Protein AF-A0A5J4VJY3-F1 (afdb_monomer_lite)

InterPro domains:
  IPR011989 Armadillo-like helical [G3DSA:1.25.10.10] (10-147)
  IPR016024 Armadillo-type fold [SSF48371] (30-117)

pLDDT: mean 77.51, std 16.69, range [40.78, 95.44]

Organism: NCBI:txid222440

Radius of gyration: 22.02 Å; chains: 1; bounding box: 63×46×49 Å

Structure (mmCIF, N/CA/C/O backbone):
data_AF-A0A5J4VJY3-F1
#
_entry.id   AF-A0A5J4VJY3-F1
#
loop_
_atom_site.group_PDB
_atom_site.id
_atom_site.type_symbol
_atom_site.label_atom_id
_atom_site.label_alt_id
_atom_site.label_comp_id
_atom_site.label_asym_id
_atom_site.label_entity_id
_atom_site.label_seq_id
_atom_site.pdbx_PDB_ins_code
_atom_site.Cartn_x
_atom_site.Cartn_y
_atom_site.Cartn_z
_atom_site.occupancy
_atom_site.B_iso_or_equiv
_atom_site.auth_seq_id
_atom_site.auth_comp_id
_atom_site.auth_asym_id
_atom_site.auth_atom_id
_atom_site.pdbx_PDB_model_num
ATOM 1 N N . MET A 1 1 ? 36.776 -30.865 -21.414 1.00 46.19 1 MET A N 1
ATOM 2 C CA . MET A 1 1 ? 35.855 -30.460 -20.332 1.00 46.19 1 MET A CA 1
ATOM 3 C C . MET A 1 1 ? 36.343 -29.107 -19.829 1.00 46.19 1 MET A C 1
ATOM 5 O O . MET A 1 1 ? 37.447 -29.051 -19.308 1.00 46.19 1 MET A O 1
ATOM 9 N N . LYS A 1 2 ? 35.650 -27.999 -20.138 1.00 55.03 2 LYS A N 1
ATOM 10 C CA . LYS A 1 2 ? 36.071 -26.667 -19.668 1.00 55.03 2 LYS A CA 1
ATOM 11 C C . LYS A 1 2 ? 35.777 -26.606 -18.170 1.00 55.03 2 LYS A C 1
ATOM 13 O O . LYS A 1 2 ? 34.610 -26.623 -17.794 1.00 55.03 2 LYS A O 1
ATOM 18 N N . PHE A 1 3 ? 36.819 -26.610 -17.342 1.00 57.22 3 PHE A N 1
ATOM 19 C CA . PHE A 1 3 ? 36.678 -26.317 -15.920 1.00 57.22 3 PHE A CA 1
ATOM 20 C C . PHE A 1 3 ? 36.104 -24.907 -15.799 1.00 57.22 3 PHE A C 1
ATOM 22 O O . PHE A 1 3 ? 36.649 -23.966 -16.376 1.00 57.22 3 PHE A O 1
ATOM 29 N N . ILE A 1 4 ? 34.961 -24.781 -15.135 1.00 69.19 4 ILE A N 1
ATOM 30 C CA . ILE A 1 4 ? 34.363 -23.477 -14.882 1.00 69.19 4 ILE A CA 1
ATOM 31 C C . ILE A 1 4 ? 35.214 -22.812 -13.796 1.00 69.19 4 ILE A C 1
ATOM 33 O O . ILE A 1 4 ? 35.414 -23.395 -12.732 1.00 69.19 4 ILE A O 1
ATOM 37 N N . ASP A 1 5 ? 35.761 -21.629 -14.083 1.00 86.12 5 ASP A N 1
ATOM 38 C CA . ASP A 1 5 ? 36.527 -20.851 -13.108 1.00 86.12 5 ASP A CA 1
ATOM 39 C C . ASP A 1 5 ? 35.577 -20.328 -12.027 1.00 86.12 5 ASP A C 1
ATOM 41 O O . ASP A 1 5 ? 34.757 -19.439 -12.276 1.00 86.12 5 ASP A O 1
ATOM 45 N N . LEU A 1 6 ? 35.693 -20.891 -10.825 1.00 82.44 6 LEU A N 1
ATOM 46 C CA . LEU A 1 6 ? 34.876 -20.526 -9.671 1.00 82.44 6 LEU A CA 1
ATOM 47 C C . LEU A 1 6 ? 34.978 -19.025 -9.364 1.00 82.44 6 LEU A C 1
ATOM 49 O O . LEU A 1 6 ? 33.972 -18.405 -9.039 1.00 82.44 6 LEU A O 1
ATOM 53 N N . ASN A 1 7 ? 36.147 -18.406 -9.574 1.00 84.25 7 ASN A N 1
ATOM 54 C CA . ASN A 1 7 ? 36.317 -16.966 -9.373 1.00 84.25 7 ASN A CA 1
ATOM 55 C C . ASN A 1 7 ? 35.516 -16.138 -10.384 1.00 84.25 7 ASN A C 1
ATOM 57 O O . ASN A 1 7 ? 34.990 -15.079 -10.043 1.00 84.25 7 ASN A O 1
ATOM 61 N N . SER A 1 8 ? 35.414 -16.602 -11.631 1.00 82.62 8 SER A N 1
ATOM 62 C CA . SER A 1 8 ? 34.615 -15.944 -12.668 1.00 82.62 8 SER A CA 1
ATOM 63 C C . SER A 1 8 ? 33.119 -16.003 -12.353 1.00 82.62 8 SER A C 1
ATOM 65 O O . SER A 1 8 ? 32.429 -14.995 -12.527 1.00 82.62 8 SER A O 1
ATOM 67 N N . ILE A 1 9 ? 32.635 -17.136 -11.825 1.00 87.31 9 ILE A N 1
ATOM 68 C CA . ILE A 1 9 ? 31.249 -17.273 -11.352 1.00 87.31 9 ILE A CA 1
ATOM 69 C C . ILE A 1 9 ? 30.994 -16.323 -10.181 1.00 87.31 9 ILE A C 1
ATOM 71 O O . ILE A 1 9 ? 30.047 -15.542 -10.230 1.00 87.31 9 ILE A O 1
ATOM 75 N N . THR A 1 10 ? 31.851 -16.349 -9.156 1.00 88.06 10 THR A N 1
ATOM 76 C CA . THR A 1 10 ? 31.679 -15.518 -7.956 1.00 88.06 10 THR A CA 1
ATOM 77 C C . THR A 1 10 ? 31.622 -14.031 -8.302 1.00 88.06 10 THR A C 1
ATOM 79 O O . THR A 1 10 ? 30.758 -13.322 -7.796 1.00 88.06 10 THR A O 1
ATOM 82 N N . ARG A 1 11 ? 32.475 -13.553 -9.221 1.00 83.31 11 ARG A N 1
ATOM 83 C CA . ARG A 1 11 ? 32.439 -12.152 -9.675 1.00 83.31 11 ARG A CA 1
ATOM 84 C C . ARG A 1 11 ? 31.148 -11.797 -10.416 1.00 83.31 11 ARG A C 1
ATOM 86 O O . ARG A 1 11 ? 30.611 -10.722 -10.182 1.00 83.31 11 ARG A O 1
ATOM 93 N N . HIS A 1 12 ? 30.639 -12.681 -11.278 1.00 88.00 12 HIS A N 1
ATOM 94 C CA . HIS A 1 12 ? 29.364 -12.442 -11.966 1.00 88.00 12 HIS A CA 1
ATOM 95 C C . HIS A 1 12 ? 28.191 -12.388 -10.985 1.00 88.00 12 HIS A C 1
ATOM 97 O O . HIS A 1 12 ? 27.338 -11.514 -11.109 1.00 88.00 12 HIS A O 1
ATOM 103 N N . LEU A 1 13 ? 28.159 -13.289 -9.999 1.00 89.06 13 LEU A N 1
ATOM 104 C CA . LEU A 1 13 ? 27.128 -13.274 -8.962 1.00 89.06 13 LEU A CA 1
ATOM 105 C C . LEU A 1 13 ? 27.182 -11.984 -8.142 1.00 89.06 13 LEU A C 1
ATOM 107 O O . LEU A 1 13 ? 26.143 -11.366 -7.932 1.00 89.06 13 LEU A O 1
ATOM 111 N N . LEU A 1 14 ? 28.381 -11.541 -7.748 1.00 90.25 14 LEU A N 1
ATOM 112 C CA . LEU A 1 14 ? 28.549 -10.286 -7.017 1.00 90.25 14 LEU A CA 1
ATOM 113 C C . LEU A 1 14 ?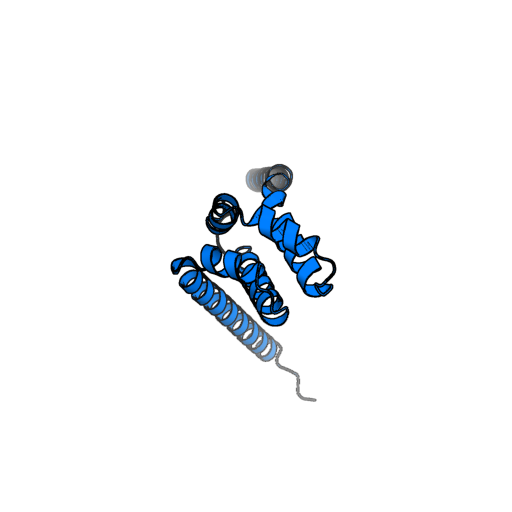 28.046 -9.089 -7.834 1.00 90.25 14 LEU A C 1
ATOM 115 O O . LEU A 1 14 ? 27.273 -8.290 -7.321 1.00 90.25 14 LEU A O 1
ATOM 119 N N . GLN A 1 15 ? 28.393 -9.016 -9.121 1.00 85.69 15 GLN A N 1
ATOM 120 C CA . GLN A 1 15 ? 27.940 -7.937 -10.000 1.00 85.69 15 GLN A CA 1
ATOM 121 C C . GLN A 1 15 ? 26.410 -7.902 -10.159 1.00 85.69 15 GLN A C 1
ATOM 123 O O . GLN A 1 15 ? 25.822 -6.822 -10.211 1.00 85.69 15 GLN A O 1
ATOM 128 N N . ILE A 1 16 ? 25.756 -9.067 -10.233 1.00 88.94 16 ILE A N 1
ATOM 129 C CA . ILE A 1 16 ? 24.288 -9.157 -10.272 1.00 88.94 16 ILE A CA 1
ATOM 130 C C . ILE A 1 16 ? 23.699 -8.624 -8.963 1.00 88.94 16 ILE A C 1
ATOM 132 O O . ILE A 1 16 ? 22.802 -7.786 -9.003 1.00 88.94 16 ILE A O 1
ATOM 136 N N . VAL A 1 17 ? 24.223 -9.066 -7.816 1.00 87.75 17 VAL A N 1
ATOM 137 C CA . VAL A 1 17 ? 23.750 -8.631 -6.492 1.00 87.75 17 VAL A CA 1
ATOM 138 C C . VAL A 1 17 ? 23.931 -7.122 -6.308 1.00 87.75 17 VAL A C 1
ATOM 140 O O . VAL A 1 17 ? 22.977 -6.431 -5.953 1.00 87.75 17 VAL A O 1
ATOM 143 N N . GLU A 1 18 ? 25.109 -6.582 -6.623 1.00 83.69 18 GLU A N 1
ATOM 144 C CA . GLU A 1 18 ? 25.383 -5.139 -6.572 1.00 83.69 18 GLU A CA 1
ATOM 145 C C . GLU A 1 18 ? 24.439 -4.343 -7.485 1.00 83.69 18 GLU A C 1
ATOM 147 O O . GLU A 1 18 ? 23.939 -3.285 -7.097 1.00 83.69 18 GLU A O 1
ATOM 152 N N . GLY A 1 19 ? 24.151 -4.864 -8.683 1.00 82.50 19 GLY A N 1
ATOM 153 C CA . GLY A 1 19 ? 23.171 -4.285 -9.600 1.00 82.50 19 GLY A CA 1
ATOM 154 C C . GLY A 1 19 ? 21.771 -4.220 -8.986 1.00 82.50 19 GLY A C 1
ATOM 155 O O . GLY A 1 19 ? 21.153 -3.156 -8.989 1.00 82.50 19 GLY A O 1
ATOM 156 N N . THR A 1 20 ? 21.308 -5.323 -8.390 1.00 80.44 20 THR A N 1
ATOM 157 C CA . THR A 1 20 ? 19.984 -5.383 -7.749 1.00 80.44 20 THR A CA 1
ATOM 158 C C . THR A 1 20 ? 19.870 -4.468 -6.530 1.00 80.44 20 THR A C 1
ATOM 160 O O . THR A 1 20 ? 18.835 -3.829 -6.337 1.00 80.44 20 THR A O 1
ATOM 163 N N . GLU A 1 21 ? 20.931 -4.340 -5.728 1.00 82.44 21 GLU A N 1
ATOM 164 C CA . GLU A 1 21 ? 20.923 -3.440 -4.573 1.00 82.44 21 GLU A CA 1
ATOM 165 C C . GLU A 1 21 ? 20.877 -1.980 -5.030 1.00 82.44 21 GLU A C 1
ATOM 167 O O . GLU A 1 21 ? 20.099 -1.185 -4.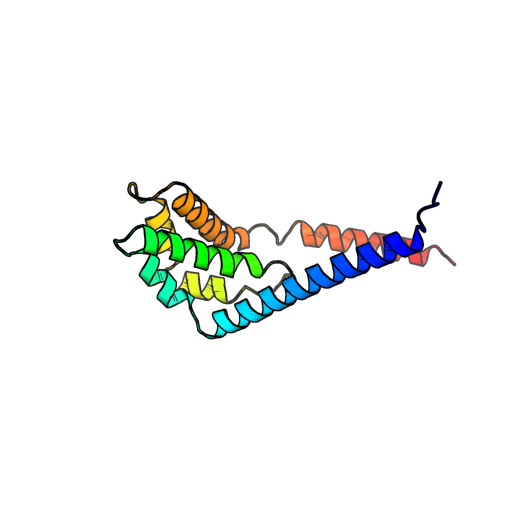507 1.00 82.44 21 GLU A O 1
ATOM 172 N N . LYS A 1 22 ? 21.624 -1.625 -6.080 1.00 81.25 22 LYS A N 1
ATOM 173 C CA . LYS A 1 22 ? 21.570 -0.279 -6.656 1.00 81.25 22 LYS A CA 1
ATOM 174 C C . LYS A 1 22 ? 20.171 0.082 -7.166 1.00 81.25 22 LYS A C 1
ATOM 176 O O . LYS A 1 22 ? 19.707 1.197 -6.931 1.00 81.25 22 LYS A O 1
ATOM 181 N N . GLU A 1 23 ? 19.494 -0.838 -7.849 1.00 84.38 23 GLU A N 1
ATOM 182 C CA . GLU A 1 23 ? 18.115 -0.635 -8.314 1.00 84.38 23 GLU A CA 1
ATOM 183 C C . GLU A 1 23 ? 17.145 -0.444 -7.142 1.00 84.38 23 GLU A C 1
ATOM 185 O O . GLU A 1 23 ? 16.306 0.458 -7.169 1.00 84.38 23 GLU A O 1
ATOM 190 N N . LYS A 1 24 ? 17.296 -1.241 -6.078 1.00 82.56 24 LYS A N 1
ATOM 191 C CA . LYS A 1 24 ? 16.510 -1.104 -4.847 1.00 82.56 24 LYS A CA 1
ATOM 192 C C . LYS A 1 24 ? 16.708 0.270 -4.200 1.00 82.56 24 LYS A C 1
ATOM 194 O O . LYS A 1 24 ? 15.717 0.903 -3.838 1.00 82.56 24 LYS A O 1
ATOM 199 N N . GLN A 1 25 ? 17.947 0.753 -4.101 1.00 80.25 25 GLN A N 1
ATOM 200 C CA . GLN A 1 25 ? 18.257 2.074 -3.542 1.00 80.25 25 GLN A CA 1
ATOM 201 C C . GLN A 1 25 ? 17.652 3.217 -4.373 1.00 80.25 25 GLN A C 1
ATOM 203 O O . GLN A 1 25 ? 17.092 4.159 -3.813 1.00 80.25 25 GLN A O 1
ATOM 208 N N . GLU A 1 26 ? 17.676 3.121 -5.705 1.00 85.38 26 GLU A N 1
ATOM 209 C CA . GLU A 1 26 ? 17.039 4.130 -6.563 1.00 85.38 26 GLU A CA 1
ATOM 210 C C . GLU A 1 26 ? 15.509 4.137 -6.400 1.00 85.38 26 GLU A C 1
ATOM 212 O O . GLU A 1 26 ? 14.893 5.201 -6.336 1.00 85.38 26 GLU A O 1
ATOM 217 N N . ILE A 1 27 ? 14.882 2.963 -6.251 1.00 83.38 27 ILE A N 1
ATOM 218 C CA . ILE A 1 27 ? 13.444 2.866 -5.954 1.00 83.38 27 ILE A CA 1
ATOM 219 C C . ILE A 1 27 ? 13.114 3.535 -4.613 1.00 83.38 27 ILE A C 1
ATOM 221 O O . ILE A 1 27 ? 12.099 4.226 -4.519 1.00 83.38 27 ILE A O 1
ATOM 225 N N . ILE A 1 28 ? 13.941 3.342 -3.582 1.00 81.06 28 ILE A N 1
ATOM 226 C CA . ILE A 1 28 ? 13.756 3.984 -2.270 1.00 81.06 28 ILE A CA 1
ATOM 227 C C . ILE A 1 28 ? 13.815 5.508 -2.423 1.00 81.06 28 ILE A C 1
ATOM 229 O O . ILE A 1 28 ? 12.861 6.194 -2.050 1.00 81.06 28 ILE A O 1
ATOM 233 N N . ARG A 1 29 ? 14.855 6.022 -3.085 1.00 83.75 29 ARG A N 1
ATOM 234 C CA . ARG A 1 29 ? 15.040 7.457 -3.338 1.00 83.75 29 ARG A CA 1
ATOM 235 C C . ARG A 1 29 ? 13.865 8.093 -4.084 1.00 83.75 29 ARG A C 1
ATOM 237 O O . ARG A 1 29 ? 13.399 9.170 -3.716 1.00 83.75 29 ARG A O 1
ATOM 244 N N . LEU A 1 30 ? 13.361 7.445 -5.137 1.00 86.12 30 LEU A N 1
ATOM 245 C CA . LEU A 1 30 ? 12.209 7.952 -5.891 1.00 86.12 30 LEU A CA 1
ATOM 246 C C . LEU A 1 30 ? 10.955 8.045 -5.017 1.00 86.12 30 LEU A C 1
ATOM 248 O O . LEU A 1 30 ? 10.168 8.983 -5.141 1.00 86.12 30 LEU A O 1
ATOM 252 N N . LYS A 1 31 ? 10.761 7.090 -4.108 1.00 81.69 31 LYS A N 1
ATOM 253 C CA . LYS A 1 31 ? 9.619 7.109 -3.194 1.00 81.69 31 LYS A CA 1
ATOM 254 C C . LYS A 1 31 ? 9.740 8.190 -2.130 1.00 81.69 31 LYS A C 1
ATOM 256 O O . LYS A 1 31 ? 8.729 8.821 -1.833 1.00 81.69 31 LYS A O 1
ATOM 261 N N . GLU A 1 32 ? 10.935 8.450 -1.606 1.00 82.00 32 GLU A N 1
ATOM 262 C CA . GLU A 1 32 ? 11.184 9.589 -0.711 1.00 82.00 32 GLU A CA 1
ATOM 263 C C . GLU A 1 32 ? 10.782 10.907 -1.386 1.00 82.00 32 GLU A C 1
ATOM 265 O O . GLU A 1 32 ? 9.972 11.653 -0.835 1.00 82.00 32 GLU A O 1
ATOM 270 N N . GLN A 1 33 ? 11.211 11.128 -2.635 1.00 85.38 33 GLN A N 1
ATOM 271 C CA . GLN A 1 33 ? 10.830 12.308 -3.426 1.00 85.38 33 GLN A CA 1
ATOM 272 C C . GLN A 1 33 ? 9.317 12.425 -3.651 1.00 85.38 33 GLN A C 1
ATOM 274 O O . GLN A 1 33 ? 8.765 13.527 -3.659 1.00 85.38 33 GLN A O 1
ATOM 279 N N . ILE A 1 34 ? 8.622 11.299 -3.844 1.00 86.19 34 ILE A N 1
ATOM 280 C CA . ILE A 1 34 ? 7.157 11.284 -3.940 1.00 86.19 34 ILE A CA 1
ATOM 281 C C . ILE A 1 34 ? 6.534 11.690 -2.601 1.00 86.19 34 ILE A C 1
ATOM 283 O O . ILE A 1 34 ? 5.586 12.472 -2.578 1.00 86.19 34 ILE A O 1
ATOM 287 N N . CYS A 1 35 ? 7.068 11.200 -1.483 1.00 83.12 35 CYS A N 1
ATOM 288 C CA . CYS A 1 35 ? 6.529 11.473 -0.153 1.00 83.12 35 CYS A CA 1
ATOM 289 C C . CYS A 1 35 ? 6.755 12.923 0.296 1.00 83.12 35 CYS A C 1
ATOM 291 O O . CYS A 1 35 ? 5.886 13.486 0.963 1.00 83.12 35 CYS A O 1
ATOM 293 N N . GLU A 1 36 ? 7.834 13.574 -0.148 1.00 83.81 36 GLU A N 1
ATOM 294 C CA . GLU A 1 36 ? 8.037 15.022 0.017 1.00 83.81 36 GLU A CA 1
ATOM 295 C C . GLU A 1 36 ? 6.880 15.850 -0.565 1.00 83.81 36 GLU A C 1
ATOM 297 O O . GLU A 1 36 ? 6.583 16.939 -0.074 1.00 83.81 36 GLU A O 1
ATOM 302 N N . LYS A 1 37 ? 6.182 15.337 -1.589 1.00 87.62 37 LYS A N 1
ATOM 303 C CA . LYS A 1 37 ? 5.008 15.997 -2.185 1.00 87.62 37 LYS A CA 1
ATOM 304 C C . LYS A 1 37 ? 3.725 15.825 -1.377 1.00 87.62 37 LYS A C 1
ATOM 306 O O . LYS A 1 37 ? 2.692 16.323 -1.812 1.00 87.62 37 LYS A O 1
ATOM 311 N N . GLN A 1 38 ? 3.777 15.147 -0.228 1.00 84.81 38 GLN A N 1
ATOM 312 C CA . GLN A 1 38 ? 2.623 14.891 0.635 1.00 84.81 38 GLN A CA 1
ATOM 313 C C . GLN A 1 38 ? 1.451 14.258 -0.143 1.00 84.81 38 GLN A C 1
ATOM 315 O O . GLN A 1 38 ? 0.371 14.841 -0.235 1.00 84.81 38 GLN A O 1
ATOM 320 N N . PRO A 1 39 ? 1.638 13.064 -0.737 1.00 87.94 39 PRO A N 1
ATOM 321 C CA . PRO A 1 39 ? 0.635 12.463 -1.613 1.00 87.94 39 PRO A CA 1
ATOM 322 C C . PRO A 1 39 ? -0.557 11.888 -0.832 1.00 87.94 39 PRO A C 1
ATOM 324 O O . PRO A 1 39 ? -1.658 11.788 -1.371 1.00 87.94 39 PRO A O 1
ATOM 327 N N . PHE A 1 40 ? -0.362 11.518 0.439 1.00 89.00 40 PHE A N 1
ATOM 328 C CA . PHE A 1 40 ? -1.348 10.777 1.229 1.00 89.00 40 PHE A CA 1
ATOM 329 C C . PHE A 1 40 ? -2.695 11.491 1.391 1.00 89.00 40 PHE A C 1
ATOM 331 O O . PHE A 1 40 ? -3.704 10.835 1.151 1.00 89.00 40 PHE A O 1
ATOM 338 N N . PRO A 1 41 ? -2.779 12.800 1.698 1.00 89.19 41 PRO A N 1
ATOM 339 C CA . PRO A 1 41 ? -4.068 13.490 1.762 1.00 89.19 41 PRO A CA 1
ATOM 340 C C . PRO A 1 41 ? -4.889 13.388 0.470 1.00 89.19 41 PRO A C 1
ATOM 342 O O . PRO A 1 41 ? -6.102 13.202 0.533 1.00 89.19 41 PRO A O 1
ATOM 345 N N . VAL A 1 42 ? -4.239 13.473 -0.697 1.00 91.62 42 VAL A N 1
ATOM 346 C CA . VAL A 1 42 ? -4.905 13.362 -2.006 1.00 91.62 42 VAL A CA 1
ATOM 347 C C . VAL A 1 42 ? -5.304 11.916 -2.286 1.00 91.62 42 VAL A C 1
ATOM 349 O O . VAL A 1 42 ? -6.448 11.649 -2.647 1.00 91.62 42 VAL A O 1
ATOM 352 N N . LEU A 1 43 ? -4.399 10.962 -2.058 1.00 93.31 43 LEU A N 1
ATOM 353 C CA . LEU A 1 43 ? -4.690 9.536 -2.231 1.00 93.31 43 LEU A CA 1
ATOM 354 C C . LEU A 1 43 ? -5.851 9.087 -1.323 1.00 93.31 43 LEU A C 1
ATOM 356 O O . LEU A 1 43 ? -6.747 8.377 -1.764 1.00 93.31 43 LEU A O 1
ATOM 360 N N . LEU A 1 44 ? -5.916 9.580 -0.085 1.00 92.94 44 LEU A N 1
ATOM 361 C CA . LEU A 1 44 ? -7.020 9.316 0.843 1.00 92.94 44 LEU A CA 1
ATOM 362 C C . LEU A 1 44 ? -8.355 9.954 0.424 1.00 92.94 44 LEU A C 1
ATOM 364 O O . LEU A 1 44 ? -9.392 9.616 0.991 1.00 92.94 44 LEU A O 1
ATOM 368 N N . GLN A 1 45 ? -8.378 10.888 -0.526 1.00 92.94 45 GLN A N 1
ATOM 369 C CA . GLN A 1 45 ? -9.631 11.338 -1.147 1.00 92.94 45 GLN A CA 1
ATOM 370 C C . GLN A 1 45 ? -10.036 10.400 -2.289 1.00 92.94 45 GLN A C 1
ATOM 372 O O . GLN A 1 45 ? -11.212 10.072 -2.433 1.00 92.94 45 GLN A O 1
ATOM 377 N N . LEU A 1 46 ? -9.063 9.915 -3.063 1.00 94.81 46 LEU A N 1
ATOM 378 C CA . LEU A 1 46 ? -9.304 9.038 -4.212 1.00 94.81 46 LEU A CA 1
ATOM 379 C C . LEU A 1 46 ? -9.804 7.636 -3.825 1.00 94.81 46 LEU A C 1
ATOM 381 O O . LEU A 1 46 ? -10.507 7.010 -4.612 1.00 94.81 46 LEU A O 1
ATOM 385 N N . ILE A 1 47 ? -9.540 7.156 -2.605 1.00 93.69 47 ILE A N 1
ATOM 386 C CA . ILE A 1 47 ? -10.100 5.876 -2.121 1.00 93.69 47 ILE A CA 1
ATOM 387 C C . ILE A 1 47 ? -11.629 5.891 -1.952 1.00 93.69 47 ILE A C 1
ATOM 389 O O . ILE A 1 47 ? -12.256 4.833 -1.899 1.00 93.69 47 ILE A O 1
ATOM 393 N N . GLU A 1 48 ? -12.247 7.072 -1.872 1.00 92.00 48 GLU A N 1
ATOM 394 C CA . GLU A 1 48 ? -13.706 7.226 -1.793 1.00 92.00 48 GLU A CA 1
ATOM 395 C C . GLU A 1 48 ? -14.348 7.458 -3.169 1.00 92.00 48 GLU A C 1
ATOM 397 O O . GLU A 1 48 ? -15.548 7.718 -3.264 1.00 92.00 48 GLU A O 1
ATOM 402 N N . HIS A 1 49 ? -13.566 7.350 -4.246 1.00 94.81 49 HIS A N 1
ATOM 403 C CA . HIS A 1 49 ? -14.059 7.513 -5.604 1.00 94.81 49 HIS A CA 1
ATOM 404 C C . HIS A 1 49 ? -15.066 6.405 -5.979 1.00 94.81 49 HIS A C 1
ATOM 406 O O . HIS A 1 49 ? -15.050 5.289 -5.447 1.00 94.81 49 HIS A O 1
ATOM 412 N N . SER A 1 50 ? -15.984 6.724 -6.894 1.00 92.75 50 SER A N 1
ATOM 413 C CA . SER A 1 50 ? -17.008 5.787 -7.376 1.00 92.75 50 SER A CA 1
ATOM 414 C C . SER A 1 50 ? -16.455 4.771 -8.377 1.00 92.75 50 SER A C 1
ATOM 416 O O . SER A 1 50 ? -16.905 3.629 -8.409 1.00 92.75 50 SER A O 1
ATOM 418 N N . ASP A 1 51 ? -15.474 5.179 -9.182 1.00 94.31 51 ASP A N 1
ATOM 419 C CA . ASP A 1 51 ? -14.743 4.299 -10.098 1.00 94.31 51 ASP A CA 1
ATOM 420 C C . ASP A 1 51 ? -13.819 3.344 -9.330 1.00 94.31 51 ASP A C 1
ATOM 422 O O . ASP A 1 51 ? -12.861 3.766 -8.679 1.00 94.31 51 ASP A O 1
ATOM 426 N N . ILE A 1 52 ? -14.104 2.050 -9.450 1.00 91.62 52 ILE A N 1
ATOM 427 C CA . ILE A 1 52 ? -13.390 0.961 -8.778 1.00 91.62 52 ILE A CA 1
ATOM 428 C C . ILE A 1 52 ? -11.931 0.868 -9.246 1.00 91.62 52 ILE A C 1
ATOM 430 O O . ILE A 1 52 ? -11.060 0.540 -8.443 1.00 91.62 52 ILE A O 1
ATOM 434 N N . ASN A 1 53 ? -11.631 1.201 -10.507 1.00 93.25 53 ASN A N 1
ATOM 435 C CA . ASN A 1 53 ? -10.255 1.171 -11.008 1.00 93.25 53 ASN A CA 1
ATOM 436 C C . ASN A 1 53 ? -9.415 2.254 -10.329 1.00 93.25 53 ASN A C 1
ATOM 438 O O . ASN A 1 53 ? -8.310 1.980 -9.869 1.00 93.25 53 ASN A O 1
ATOM 442 N N . ILE A 1 54 ? -9.981 3.456 -10.174 1.00 95.25 54 ILE A N 1
ATOM 443 C CA . ILE A 1 54 ? -9.323 4.557 -9.460 1.00 95.25 54 ILE A CA 1
ATOM 444 C C . ILE A 1 54 ? -9.060 4.162 -8.005 1.00 95.25 54 ILE A C 1
ATOM 446 O O . ILE A 1 54 ? -7.959 4.381 -7.499 1.00 95.25 54 ILE A O 1
ATOM 450 N N . VAL A 1 55 ? -10.033 3.540 -7.337 1.00 95.44 55 VAL A N 1
ATOM 451 C CA . VAL A 1 55 ? -9.868 3.058 -5.958 1.00 95.44 55 VAL A CA 1
ATOM 452 C C . VAL A 1 55 ? -8.769 1.992 -5.869 1.00 95.44 55 VAL A C 1
ATOM 454 O O . VAL A 1 55 ? -7.909 2.080 -4.990 1.00 95.44 55 VAL A O 1
ATOM 457 N N . SER A 1 56 ? -8.748 1.035 -6.802 1.00 94.50 56 SER A N 1
ATOM 458 C CA . SER A 1 56 ? -7.737 -0.025 -6.883 1.00 94.50 56 SER A CA 1
ATOM 459 C C . SER A 1 56 ? -6.320 0.517 -7.073 1.00 94.50 56 SER A C 1
ATOM 461 O O . SER A 1 56 ? -5.412 0.175 -6.308 1.00 94.50 56 SER A O 1
ATOM 463 N N . ASP A 1 57 ? -6.122 1.409 -8.040 1.00 94.75 57 ASP A N 1
ATOM 464 C CA . ASP A 1 57 ? -4.814 2.014 -8.307 1.00 94.75 57 ASP A CA 1
ATOM 465 C C . ASP A 1 57 ? -4.341 2.863 -7.122 1.00 94.75 57 ASP A C 1
ATOM 467 O O . ASP A 1 57 ? -3.162 2.849 -6.747 1.00 94.75 57 ASP A O 1
ATOM 471 N N . THR A 1 58 ? -5.279 3.553 -6.473 1.00 95.25 58 THR A N 1
ATOM 472 C CA . THR A 1 58 ? -5.007 4.374 -5.294 1.00 95.25 58 THR A CA 1
ATOM 473 C C . THR A 1 58 ? -4.553 3.521 -4.113 1.00 95.25 58 THR A C 1
ATOM 475 O O . THR A 1 58 ? -3.504 3.807 -3.532 1.00 95.25 58 THR A O 1
ATOM 478 N N . ILE A 1 59 ? -5.282 2.455 -3.759 1.00 95.06 59 ILE A N 1
ATOM 479 C CA . ILE A 1 59 ? -4.901 1.615 -2.613 1.00 95.06 59 ILE A CA 1
ATOM 480 C C . ILE A 1 59 ? -3.593 0.863 -2.875 1.00 95.06 59 ILE A C 1
ATOM 482 O O . ILE A 1 59 ? -2.765 0.733 -1.973 1.00 95.06 59 ILE A O 1
ATOM 486 N N . CYS A 1 60 ? -3.346 0.441 -4.120 1.00 92.62 60 CYS A N 1
ATOM 487 C CA . CYS A 1 60 ? -2.063 -0.137 -4.515 1.00 92.62 60 CYS A CA 1
ATOM 488 C C . CYS A 1 60 ? -0.918 0.864 -4.339 1.00 92.62 60 CYS A C 1
ATOM 490 O O . CYS A 1 60 ? 0.145 0.501 -3.835 1.00 92.62 60 CYS A O 1
ATOM 492 N N . SER A 1 61 ? -1.139 2.125 -4.712 1.00 92.00 61 SER A N 1
ATOM 493 C CA . SER A 1 61 ? -0.157 3.196 -4.540 1.00 92.00 61 SER A CA 1
ATOM 494 C C . SER A 1 61 ? 0.143 3.456 -3.064 1.00 92.00 61 SER A C 1
ATOM 496 O O . SER A 1 61 ? 1.312 3.469 -2.682 1.00 92.00 61 SER A O 1
ATOM 498 N N . ILE A 1 62 ? -0.890 3.575 -2.220 1.00 90.81 62 ILE A N 1
ATOM 499 C CA . ILE A 1 62 ? -0.735 3.738 -0.764 1.00 90.81 62 ILE A CA 1
ATOM 500 C C . ILE A 1 62 ? 0.069 2.565 -0.188 1.00 90.81 62 ILE A C 1
ATOM 502 O O . ILE A 1 62 ? 1.093 2.780 0.458 1.00 90.81 62 ILE A O 1
ATOM 506 N N . TYR A 1 63 ? -0.328 1.325 -0.484 1.00 88.88 63 TYR A N 1
ATOM 507 C CA . TYR A 1 63 ? 0.371 0.126 -0.018 1.00 88.88 63 TYR A CA 1
ATOM 508 C C . TYR A 1 63 ? 1.848 0.105 -0.443 1.00 88.88 63 TYR A C 1
ATOM 510 O O . TYR A 1 63 ? 2.735 -0.181 0.365 1.00 88.88 63 TYR A O 1
ATOM 518 N N . ASN A 1 64 ? 2.137 0.446 -1.700 1.00 86.69 64 ASN A N 1
ATOM 519 C CA . ASN A 1 64 ? 3.496 0.439 -2.234 1.00 86.69 64 ASN A CA 1
ATOM 520 C C . ASN A 1 64 ? 4.391 1.517 -1.614 1.00 86.69 64 ASN A C 1
ATOM 522 O O . ASN A 1 64 ? 5.591 1.270 -1.457 1.00 86.69 64 ASN A O 1
ATOM 526 N N . LEU A 1 65 ? 3.840 2.687 -1.279 1.00 85.69 65 LEU A N 1
ATOM 527 C CA . LEU A 1 65 ? 4.569 3.759 -0.594 1.00 85.69 65 LEU A CA 1
ATOM 528 C C . LEU A 1 65 ? 4.893 3.369 0.855 1.00 85.69 65 LEU A C 1
ATOM 530 O O . LEU A 1 65 ? 6.025 3.564 1.303 1.00 85.69 65 LEU A O 1
ATOM 534 N N . LEU A 1 66 ? 3.949 2.717 1.539 1.00 79.94 66 LEU A N 1
ATOM 535 C CA . LEU A 1 66 ? 4.127 2.239 2.913 1.00 79.94 66 LEU A CA 1
ATOM 536 C C . LEU A 1 66 ? 5.082 1.039 3.014 1.00 79.94 66 LEU A C 1
ATOM 538 O O . LEU A 1 66 ? 5.856 0.932 3.960 1.00 79.94 66 LEU A O 1
ATOM 542 N N . ARG A 1 67 ? 5.085 0.126 2.033 1.00 75.25 67 ARG A N 1
ATOM 543 C CA . ARG A 1 67 ? 5.925 -1.088 2.064 1.00 75.25 67 ARG A CA 1
ATOM 544 C C . ARG A 1 67 ? 7.427 -0.821 1.884 1.00 75.25 67 ARG A C 1
ATOM 546 O O . ARG A 1 67 ? 8.236 -1.631 2.312 1.00 75.25 67 ARG A O 1
ATOM 553 N N . SER A 1 68 ? 7.817 0.274 1.243 1.00 60.94 68 SER A N 1
ATOM 554 C CA . SER A 1 68 ? 9.233 0.604 0.973 1.00 60.94 68 SER A CA 1
ATOM 555 C C . SER A 1 68 ? 10.043 1.045 2.179 1.00 60.94 68 SER A C 1
ATOM 557 O O . SER A 1 68 ? 11.262 1.095 2.074 1.00 60.94 68 SER A O 1
ATOM 559 N N . GLN A 1 69 ? 9.389 1.419 3.274 1.00 59.25 69 GLN A N 1
ATOM 560 C CA . GLN A 1 69 ? 10.048 2.095 4.389 1.00 59.25 69 GLN A CA 1
ATOM 561 C C . GLN A 1 69 ? 10.745 1.155 5.375 1.00 59.25 69 GLN A C 1
ATOM 563 O O . GLN A 1 69 ? 11.418 1.624 6.279 1.00 59.25 69 GLN A O 1
ATOM 568 N N . THR A 1 70 ? 10.641 -0.160 5.180 1.00 51.66 70 THR A N 1
ATOM 569 C CA . THR A 1 70 ? 11.008 -1.150 6.199 1.00 51.66 70 THR A CA 1
ATOM 570 C C . THR A 1 70 ? 12.483 -1.568 6.201 1.00 51.66 70 THR A C 1
ATOM 572 O O . THR A 1 70 ? 12.802 -2.534 6.872 1.00 51.66 70 THR A O 1
ATOM 575 N N . ASN A 1 71 ? 13.385 -0.935 5.432 1.00 48.62 71 ASN A N 1
ATOM 576 C CA . ASN A 1 71 ? 14.751 -1.471 5.263 1.00 48.62 71 ASN A CA 1
ATOM 577 C C . ASN A 1 71 ? 15.917 -0.469 5.350 1.00 48.62 71 ASN A C 1
ATOM 579 O O . ASN A 1 71 ? 17.054 -0.910 5.195 1.00 48.62 71 ASN A O 1
ATOM 583 N N . THR A 1 72 ? 15.703 0.840 5.539 1.00 45.97 72 THR A N 1
ATOM 584 C CA . THR A 1 72 ? 16.821 1.808 5.414 1.00 45.97 72 THR A CA 1
ATOM 585 C C . THR A 1 72 ? 17.039 2.792 6.550 1.00 45.97 72 THR A C 1
ATOM 587 O O . THR A 1 72 ? 18.049 3.485 6.515 1.00 45.97 72 THR A O 1
ATOM 590 N N . THR A 1 73 ? 16.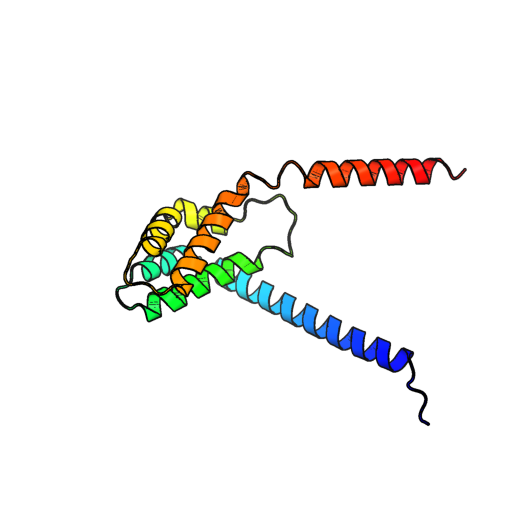234 2.824 7.607 1.00 42.25 73 THR A N 1
ATOM 591 C CA . THR A 1 73 ? 16.530 3.734 8.723 1.00 42.25 73 THR A CA 1
ATOM 592 C C . THR A 1 73 ? 15.977 3.191 10.022 1.00 42.25 73 THR A C 1
ATOM 594 O O . THR A 1 73 ? 14.772 3.194 10.217 1.00 42.25 73 THR A O 1
ATOM 597 N N . GLN A 1 74 ? 16.900 2.734 10.871 1.00 40.78 74 GLN A N 1
ATOM 598 C CA . GLN A 1 74 ? 16.891 2.879 12.324 1.00 40.78 74 GLN A CA 1
ATOM 599 C C . GLN A 1 74 ? 15.502 2.763 12.972 1.00 40.78 74 GLN A C 1
ATOM 601 O O . GLN A 1 74 ? 14.744 3.728 13.006 1.00 40.78 74 GLN A O 1
ATOM 606 N N . SER A 1 75 ? 15.257 1.573 13.519 1.00 41.81 75 SER A N 1
ATOM 607 C CA . SER A 1 75 ? 14.071 1.021 14.197 1.00 41.81 75 SER A CA 1
ATOM 608 C C . SER A 1 75 ? 13.226 1.922 15.119 1.00 41.81 75 SER A C 1
ATOM 610 O O . SER A 1 75 ? 12.233 1.450 15.640 1.00 41.81 75 SER A O 1
ATOM 612 N N . ASN A 1 76 ? 13.557 3.195 15.343 1.00 41.06 76 ASN A N 1
ATOM 613 C CA . ASN A 1 76 ? 12.976 4.001 16.422 1.00 41.06 76 ASN A CA 1
ATOM 614 C C . ASN A 1 76 ? 12.400 5.362 16.000 1.00 41.06 76 ASN A C 1
ATOM 616 O O . ASN A 1 76 ? 12.098 6.178 16.869 1.00 41.06 76 ASN A O 1
ATOM 620 N N . SER A 1 77 ? 12.229 5.663 14.707 1.00 40.88 77 SER A N 1
ATOM 621 C CA . SER A 1 77 ? 11.466 6.862 14.323 1.00 40.88 77 SER A CA 1
ATOM 622 C C . SER A 1 77 ? 10.082 6.480 13.828 1.00 40.88 77 SER A C 1
ATOM 624 O O . SER A 1 77 ? 9.956 5.901 12.749 1.00 40.88 77 SER A O 1
ATOM 626 N N . GLN A 1 78 ? 9.054 6.859 14.593 1.00 50.50 78 GLN A N 1
ATOM 627 C CA . GLN A 1 78 ? 7.665 6.921 14.143 1.00 50.50 78 GLN A CA 1
ATOM 628 C C . GLN A 1 78 ? 7.626 7.404 12.687 1.00 50.50 78 GLN A C 1
ATOM 630 O O . GLN A 1 78 ? 7.988 8.541 12.388 1.00 50.50 78 GLN A O 1
ATOM 635 N N . HIS A 1 79 ? 7.258 6.519 11.760 1.00 62.38 79 HIS A N 1
ATOM 636 C CA . HIS A 1 79 ? 7.273 6.837 10.336 1.00 62.38 79 HIS A CA 1
ATOM 637 C C . HIS A 1 79 ? 6.284 7.989 10.062 1.00 62.38 79 HIS A C 1
ATOM 639 O O . HIS A 1 79 ? 5.069 7.786 10.203 1.00 62.38 79 HIS A O 1
ATOM 645 N N . PRO A 1 80 ? 6.751 9.175 9.614 1.00 67.50 80 PRO A N 1
ATOM 646 C CA . PRO A 1 80 ? 5.912 10.374 9.480 1.00 67.50 80 PRO A CA 1
ATOM 647 C C . PRO A 1 80 ? 4.675 10.161 8.600 1.00 67.50 80 PRO A C 1
ATOM 649 O O . PRO A 1 80 ? 3.647 10.809 8.759 1.00 67.50 80 PRO A O 1
ATOM 652 N N . GLN A 1 81 ? 4.750 9.213 7.668 1.00 72.81 81 GLN A N 1
ATOM 653 C CA . GLN A 1 81 ? 3.685 8.914 6.718 1.00 72.81 81 GLN A CA 1
ATOM 654 C C . GLN A 1 81 ? 2.479 8.236 7.369 1.00 72.81 81 GLN A C 1
ATOM 656 O O . GLN A 1 81 ? 1.346 8.532 6.995 1.00 72.81 81 GLN A O 1
ATOM 661 N N . PHE A 1 82 ? 2.695 7.377 8.368 1.00 73.25 82 PHE A N 1
ATOM 662 C CA . PHE A 1 82 ? 1.597 6.768 9.116 1.00 73.25 82 PHE A CA 1
ATOM 663 C C . PHE A 1 82 ? 0.904 7.791 10.020 1.00 73.25 82 PHE A C 1
ATOM 665 O O . PHE A 1 82 ? -0.318 7.770 10.147 1.00 73.25 82 PHE A O 1
ATOM 672 N N . GLU A 1 83 ? 1.648 8.742 10.591 1.00 74.81 83 GLU A N 1
ATOM 673 C CA . GLU A 1 83 ? 1.047 9.878 11.300 1.00 74.81 83 GLU A CA 1
ATOM 674 C C . GLU A 1 83 ? 0.240 10.779 10.363 1.00 74.81 83 GLU A C 1
ATOM 676 O O . GLU A 1 83 ? -0.868 11.181 10.712 1.00 74.81 83 GLU A O 1
ATOM 681 N N . ILE A 1 84 ? 0.730 11.045 9.149 1.00 78.00 84 ILE A N 1
ATOM 682 C CA . ILE A 1 84 ? -0.016 11.799 8.131 1.00 78.00 84 ILE A CA 1
ATOM 683 C C . ILE A 1 84 ? -1.307 11.062 7.746 1.00 78.00 84 ILE A C 1
ATOM 685 O O . ILE A 1 84 ? -2.367 11.681 7.666 1.00 78.00 84 ILE A O 1
ATOM 689 N N . ILE A 1 85 ? -1.255 9.741 7.544 1.00 83.94 85 ILE A N 1
ATOM 690 C CA . ILE A 1 85 ? -2.452 8.943 7.239 1.00 83.94 85 ILE A CA 1
ATOM 691 C C . ILE A 1 85 ? -3.435 8.983 8.409 1.00 83.94 85 ILE A C 1
ATOM 693 O O . ILE A 1 85 ? -4.625 9.210 8.193 1.00 83.94 85 ILE A O 1
ATOM 697 N N . SER A 1 86 ? -2.952 8.787 9.635 1.00 82.75 86 SER A N 1
ATOM 698 C CA . SER A 1 86 ? -3.791 8.782 10.834 1.00 82.75 86 SER A CA 1
ATOM 699 C C . SER A 1 86 ? -4.434 10.149 11.093 1.00 82.75 86 SER A C 1
ATOM 701 O O . SER A 1 86 ? -5.656 10.249 11.198 1.00 82.75 86 SER A O 1
ATOM 703 N N . SER A 1 87 ? -3.639 11.224 11.082 1.00 81.75 87 SER A N 1
ATOM 704 C CA . SER A 1 87 ? -4.108 12.603 11.291 1.00 81.75 87 SER A CA 1
ATOM 705 C C . SER A 1 87 ? -5.079 13.087 10.210 1.00 81.75 87 SER A C 1
ATOM 707 O O . SER A 1 87 ? -5.943 13.915 10.490 1.00 81.75 87 SER A O 1
ATOM 709 N N . ALA A 1 88 ? -5.001 12.539 8.994 1.00 84.00 88 ALA A N 1
ATOM 710 C CA . ALA A 1 88 ? -5.947 12.815 7.914 1.00 84.00 88 ALA A CA 1
ATOM 711 C C . ALA A 1 88 ? -7.251 11.986 7.990 1.00 84.00 88 ALA A C 1
ATOM 713 O O . ALA A 1 88 ? -8.041 12.004 7.041 1.00 84.00 88 ALA A O 1
ATOM 714 N N . GLY A 1 89 ? -7.473 11.221 9.067 1.00 86.62 89 GLY A N 1
ATOM 715 C CA . GLY A 1 89 ? -8.611 10.299 9.187 1.00 86.62 89 GLY A CA 1
ATOM 716 C C . GLY A 1 89 ? -8.534 9.124 8.206 1.00 86.62 89 GLY A C 1
ATOM 717 O O . GLY A 1 89 ? -9.540 8.494 7.882 1.00 86.62 89 GLY A O 1
ATOM 718 N N . GLY A 1 90 ? -7.340 8.833 7.686 1.00 88.69 90 GLY A N 1
ATOM 719 C CA . GLY A 1 90 ? -7.125 7.826 6.656 1.00 88.69 90 GLY A CA 1
ATOM 720 C C . GLY A 1 90 ? -7.442 6.411 7.121 1.00 88.69 90 GLY A C 1
ATOM 721 O O . GLY A 1 90 ? -7.943 5.624 6.327 1.00 88.69 90 GLY A O 1
ATOM 722 N N . ILE A 1 91 ? -7.240 6.105 8.406 1.00 89.50 91 ILE A N 1
ATOM 723 C CA . ILE A 1 91 ? -7.561 4.791 8.985 1.00 89.50 91 ILE A CA 1
ATOM 724 C C . ILE A 1 91 ? -9.055 4.488 8.868 1.00 89.50 91 ILE A C 1
ATOM 726 O O . ILE A 1 91 ? -9.433 3.427 8.379 1.00 89.50 91 ILE A O 1
ATOM 730 N N . GLU A 1 92 ? -9.914 5.439 9.232 1.00 91.44 92 GLU A N 1
ATOM 731 C CA . GLU A 1 92 ? -11.366 5.271 9.135 1.00 91.44 92 GLU A CA 1
ATOM 732 C C . GLU A 1 92 ? -11.810 5.069 7.681 1.00 91.44 92 GLU A C 1
ATOM 734 O O . GLU A 1 92 ? -12.629 4.197 7.377 1.00 91.44 92 GLU A O 1
ATOM 739 N N . LYS A 1 93 ? -11.201 5.809 6.749 1.00 93.44 93 LYS A N 1
ATOM 740 C CA . LYS A 1 93 ? -11.471 5.642 5.318 1.00 93.44 93 LYS A CA 1
ATOM 741 C C . LYS A 1 93 ? -11.004 4.287 4.781 1.00 93.44 93 LYS A C 1
ATOM 743 O O . LYS A 1 93 ? -11.708 3.688 3.968 1.00 93.44 93 LYS A O 1
ATOM 748 N N . LEU A 1 94 ? -9.861 3.781 5.244 1.00 93.56 94 LEU A N 1
ATOM 749 C CA . LEU A 1 94 ? -9.374 2.444 4.899 1.00 93.56 94 LEU A CA 1
ATOM 750 C C . LEU A 1 94 ? -10.308 1.354 5.446 1.00 93.56 94 LEU A C 1
ATOM 752 O O . LEU A 1 94 ? -10.651 0.432 4.709 1.00 93.56 94 LEU A O 1
ATOM 756 N N . TYR A 1 95 ? -10.800 1.487 6.683 1.00 93.12 95 TYR A N 1
ATOM 757 C CA . TYR A 1 95 ? -11.796 0.567 7.248 1.00 93.12 95 TYR A CA 1
ATOM 758 C C . TYR A 1 95 ? -13.111 0.580 6.467 1.00 93.12 95 TYR A C 1
ATOM 760 O O . TYR A 1 95 ? -13.689 -0.475 6.182 1.00 93.12 95 TYR A O 1
ATOM 768 N N . LYS A 1 96 ? -13.580 1.769 6.080 1.00 94.25 96 LYS A N 1
ATOM 769 C CA . LYS A 1 96 ? -14.767 1.925 5.235 1.00 94.25 96 LYS A CA 1
ATOM 770 C C . LYS A 1 96 ? -14.569 1.242 3.884 1.00 94.25 96 LYS A C 1
ATOM 772 O O . LYS A 1 96 ? -15.461 0.523 3.443 1.00 94.25 96 LYS A O 1
ATOM 777 N N . LEU A 1 97 ? -13.402 1.412 3.257 1.00 93.94 97 LEU A N 1
ATOM 778 C CA . LEU A 1 97 ? -13.053 0.747 2.002 1.00 93.94 97 LEU A CA 1
ATOM 779 C C . LEU A 1 97 ? -13.025 -0.782 2.148 1.00 93.94 97 LEU A C 1
ATOM 781 O O . LEU A 1 97 ? -13.632 -1.481 1.342 1.00 93.94 97 LEU A O 1
ATOM 785 N N . PHE A 1 98 ? -12.384 -1.295 3.198 1.00 93.56 98 PHE A N 1
ATOM 786 C CA . PHE A 1 98 ? -12.340 -2.726 3.511 1.00 93.56 98 PHE A CA 1
ATOM 787 C C . PHE A 1 98 ? -13.746 -3.333 3.672 1.00 93.56 98 PHE A C 1
ATOM 789 O O . PHE A 1 98 ? -14.024 -4.437 3.197 1.00 93.56 98 PHE A O 1
ATOM 796 N N . SER A 1 99 ? -14.660 -2.573 4.280 1.00 92.31 99 SER A N 1
ATOM 797 C CA . SER A 1 99 ? -16.028 -3.007 4.592 1.00 92.31 99 SER A CA 1
ATOM 798 C C . SER A 1 99 ? -17.011 -2.902 3.417 1.00 92.31 99 SER A C 1
ATOM 800 O O . SER A 1 99 ? -18.153 -3.349 3.524 1.00 92.31 99 SER A O 1
ATOM 802 N N . ARG A 1 100 ? -16.614 -2.313 2.283 1.00 91.06 100 ARG A N 1
ATOM 803 C CA . ARG A 1 100 ? -17.484 -2.144 1.109 1.00 91.06 100 ARG A CA 1
ATOM 804 C C . ARG A 1 100 ? -17.738 -3.471 0.390 1.00 91.06 100 ARG A C 1
ATOM 806 O O . ARG A 1 100 ? -16.813 -4.219 0.100 1.00 91.06 100 ARG A O 1
ATOM 813 N N . ASN A 1 101 ? -18.985 -3.764 0.026 1.00 89.19 101 ASN A N 1
ATOM 814 C CA . ASN A 1 101 ? -19.331 -5.011 -0.678 1.00 89.19 101 ASN A CA 1
ATOM 815 C C . ASN A 1 101 ? -19.037 -4.982 -2.186 1.00 89.19 101 ASN A C 1
ATOM 817 O O . ASN A 1 101 ? -18.940 -6.039 -2.798 1.00 89.19 101 ASN A O 1
ATOM 821 N N . ASP A 1 102 ? -18.890 -3.794 -2.771 1.00 88.94 102 ASP A N 1
ATOM 822 C CA . ASP A 1 102 ? -18.676 -3.566 -4.205 1.00 88.94 102 ASP A CA 1
ATOM 823 C C . ASP A 1 102 ? -17.193 -3.561 -4.618 1.00 88.94 102 ASP A C 1
ATOM 825 O O . ASP A 1 102 ? -16.880 -3.306 -5.778 1.00 88.94 102 ASP A O 1
ATOM 829 N N . GLN A 1 103 ? -16.281 -3.825 -3.679 1.00 90.62 103 GLN A N 1
ATOM 830 C CA . GLN A 1 103 ? -14.839 -3.864 -3.923 1.00 90.62 103 GLN A CA 1
ATOM 831 C C . GLN A 1 103 ? -14.339 -5.289 -4.129 1.00 90.62 103 GLN A C 1
ATOM 833 O O . GLN A 1 103 ? -14.841 -6.238 -3.516 1.00 90.62 103 GLN A O 1
ATOM 838 N N . ASP A 1 104 ? -13.314 -5.424 -4.967 1.00 90.44 104 ASP A N 1
ATOM 839 C CA . ASP A 1 104 ? -12.660 -6.702 -5.197 1.00 90.44 104 ASP A CA 1
ATOM 840 C C . ASP A 1 104 ? -11.861 -7.163 -3.962 1.00 90.44 104 ASP A C 1
ATOM 842 O O . ASP A 1 104 ? -11.613 -6.423 -3.004 1.00 90.44 104 ASP A O 1
ATOM 846 N N . LYS A 1 105 ? -11.462 -8.436 -3.971 1.00 92.38 105 LYS A N 1
ATOM 847 C CA . LYS A 1 105 ? -10.696 -9.016 -2.864 1.00 92.38 105 LYS A CA 1
ATOM 848 C C . LYS A 1 105 ? -9.336 -8.328 -2.689 1.00 92.38 105 LYS A C 1
ATOM 850 O O . LYS A 1 105 ? -8.912 -8.101 -1.565 1.00 92.38 105 LYS A O 1
ATOM 855 N N . ASN A 1 106 ? -8.668 -7.978 -3.786 1.00 91.38 106 ASN A N 1
ATOM 856 C CA . ASN A 1 106 ? -7.325 -7.405 -3.756 1.00 91.38 106 ASN A CA 1
ATOM 857 C C . ASN A 1 106 ? -7.296 -6.023 -3.078 1.00 91.38 106 ASN A C 1
ATOM 859 O O . ASN A 1 106 ? -6.412 -5.753 -2.264 1.00 91.38 106 ASN A O 1
ATOM 863 N N . VAL A 1 107 ? -8.280 -5.169 -3.367 1.00 93.75 107 VAL A N 1
ATOM 864 C CA . VAL A 1 107 ? -8.473 -3.868 -2.717 1.00 93.75 107 VAL A CA 1
ATOM 865 C C . VAL A 1 107 ? -8.671 -4.042 -1.220 1.00 93.75 107 VAL A C 1
ATOM 867 O O . VAL A 1 107 ? -8.021 -3.350 -0.437 1.00 93.75 107 VAL A O 1
ATOM 870 N N . LYS A 1 108 ? -9.522 -4.990 -0.812 1.00 94.19 108 LYS A N 1
ATOM 871 C CA . LYS A 1 108 ? -9.770 -5.277 0.607 1.00 94.19 108 LYS A CA 1
ATOM 872 C C . LYS A 1 108 ? -8.525 -5.791 1.313 1.00 94.19 108 LYS A C 1
ATOM 874 O O . LYS A 1 108 ? -8.179 -5.263 2.363 1.00 94.19 108 LYS A O 1
ATOM 879 N N . ASP A 1 109 ? -7.826 -6.752 0.717 1.00 93.75 109 ASP A N 1
ATOM 880 C CA . ASP A 1 109 ? -6.598 -7.313 1.282 1.00 93.75 109 ASP A CA 1
ATOM 881 C C . ASP A 1 109 ? -5.538 -6.210 1.457 1.00 93.75 109 ASP A C 1
ATOM 883 O O . ASP A 1 109 ? -4.903 -6.109 2.503 1.00 93.75 109 ASP A O 1
ATOM 887 N N . LYS A 1 110 ? -5.385 -5.308 0.477 1.00 92.81 110 LYS A N 1
ATOM 888 C CA . LYS A 1 110 ? -4.459 -4.168 0.588 1.00 92.81 110 LYS A CA 1
ATOM 889 C C . LYS A 1 110 ? -4.893 -3.143 1.625 1.00 92.81 110 LYS A C 1
ATOM 891 O O . LYS A 1 110 ? -4.040 -2.644 2.351 1.00 92.81 110 LYS A O 1
ATOM 896 N N . ALA A 1 111 ? -6.187 -2.841 1.715 1.00 92.31 111 ALA A N 1
ATOM 897 C CA . ALA A 1 111 ? -6.716 -1.964 2.753 1.00 92.31 111 ALA A CA 1
ATOM 898 C C . ALA A 1 111 ? -6.445 -2.538 4.150 1.00 92.31 111 ALA A C 1
ATOM 900 O O . ALA A 1 111 ? -5.960 -1.806 5.008 1.00 92.31 111 ALA A O 1
ATOM 901 N N . ALA A 1 112 ? -6.660 -3.843 4.346 1.00 91.00 112 ALA A N 1
ATOM 902 C CA . ALA A 1 112 ? -6.352 -4.540 5.592 1.00 91.00 112 ALA A CA 1
ATOM 903 C C . ALA A 1 112 ? -4.858 -4.468 5.936 1.00 91.00 112 ALA A C 1
ATOM 905 O O . ALA A 1 112 ? -4.521 -4.040 7.032 1.00 91.00 112 ALA A O 1
ATOM 906 N N . LEU A 1 113 ? -3.966 -4.760 4.983 1.00 89.75 113 LEU A N 1
ATOM 907 C CA . LEU A 1 113 ? -2.515 -4.660 5.193 1.00 89.75 113 LEU A CA 1
ATOM 908 C C . LEU A 1 113 ? -2.058 -3.230 5.520 1.00 89.75 113 LEU A C 1
ATOM 910 O O . LEU A 1 113 ? -1.112 -3.027 6.276 1.00 89.75 113 LEU A O 1
ATOM 914 N N . CYS A 1 114 ? -2.699 -2.213 4.935 1.00 88.06 114 CYS A N 1
ATOM 915 C CA . CYS A 1 114 ? -2.427 -0.822 5.287 1.00 88.06 114 CYS A CA 1
ATOM 916 C C . CYS A 1 114 ? -2.903 -0.482 6.705 1.00 88.06 114 CYS A C 1
ATOM 918 O O . CYS A 1 114 ? -2.256 0.327 7.363 1.00 88.06 114 CYS A O 1
ATOM 920 N N . ILE A 1 115 ? -4.012 -1.064 7.167 1.00 88.25 115 ILE A N 1
ATOM 921 C CA . ILE A 1 115 ? -4.536 -0.879 8.528 1.00 88.25 115 ILE A CA 1
ATOM 922 C C . ILE A 1 115 ?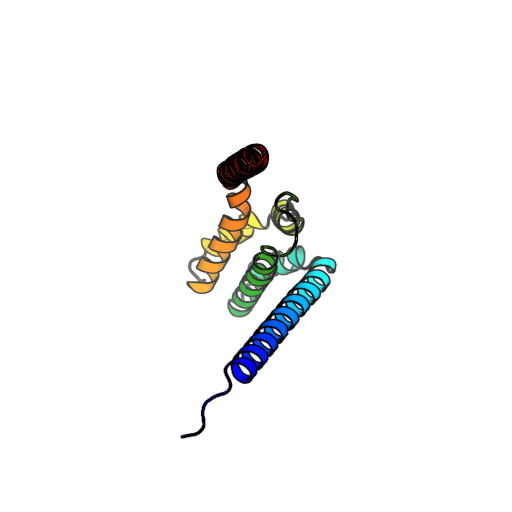 -3.638 -1.583 9.552 1.00 88.25 115 ILE A C 1
ATOM 924 O O . ILE A 1 115 ? -3.221 -0.940 10.507 1.00 88.25 115 ILE A O 1
ATOM 928 N N . GLU A 1 116 ? -3.304 -2.853 9.322 1.00 83.44 116 GLU A N 1
ATOM 929 C CA . GLU A 1 116 ? -2.451 -3.681 10.190 1.00 83.44 116 GLU A CA 1
ATOM 930 C C . GLU A 1 116 ? -1.106 -3.000 10.450 1.00 83.44 116 GLU A C 1
ATOM 932 O O . GLU A 1 116 ? -0.774 -2.699 11.589 1.00 83.44 116 GLU A O 1
ATOM 937 N N . LYS A 1 117 ? -0.426 -2.544 9.392 1.00 72.25 117 LYS A N 1
ATOM 938 C CA . LYS A 1 117 ? 0.836 -1.801 9.529 1.00 72.25 117 LYS A CA 1
ATOM 939 C C . LYS A 1 117 ? 0.739 -0.479 10.290 1.00 72.25 117 LYS A C 1
ATOM 941 O O . LYS A 1 117 ? 1.754 0.053 10.726 1.00 72.25 117 LYS A O 1
ATOM 946 N N . ASN A 1 118 ? -0.451 0.110 10.393 1.00 67.81 118 ASN A N 1
ATOM 947 C CA . ASN A 1 118 ? -0.647 1.275 11.256 1.00 67.81 118 ASN A CA 1
ATOM 948 C C . ASN A 1 118 ? -0.804 0.885 12.736 1.00 67.81 118 ASN A C 1
ATOM 950 O O . ASN A 1 118 ? -0.598 1.755 13.582 1.00 67.81 118 ASN A O 1
ATOM 954 N N . GLN A 1 119 ? -1.197 -0.362 13.023 1.00 64.19 119 GLN A N 1
ATOM 955 C CA . GLN A 1 119 ? -1.485 -0.930 14.347 1.00 64.19 119 GLN A CA 1
ATOM 956 C C . GLN A 1 119 ? -0.325 -1.746 14.934 1.00 64.19 119 GLN A C 1
ATOM 958 O O . GLN A 1 119 ? -0.198 -1.772 16.150 1.00 64.19 119 GLN A O 1
ATOM 963 N N . ASP A 1 120 ? 0.567 -2.311 14.111 1.00 57.19 120 ASP A N 1
ATOM 964 C CA . ASP A 1 120 ? 1.779 -3.039 14.554 1.00 57.19 120 ASP A CA 1
ATOM 965 C C . ASP A 1 120 ? 2.758 -2.185 15.391 1.00 57.19 120 ASP A C 1
ATOM 967 O O . ASP A 1 120 ? 3.732 -2.695 15.934 1.00 57.19 120 ASP A O 1
ATOM 971 N N . LYS A 1 121 ? 2.452 -0.893 15.570 1.00 52.56 121 LYS A N 1
ATOM 972 C CA . LYS A 1 121 ? 3.087 0.031 16.521 1.00 52.56 121 LYS A CA 1
ATOM 973 C C . LYS A 1 121 ? 3.128 -0.466 17.971 1.00 52.56 121 LYS A C 1
ATOM 975 O O . LYS A 1 121 ? 3.869 0.119 18.747 1.00 52.56 121 LYS A O 1
ATOM 980 N N . ASP A 1 122 ? 2.333 -1.473 18.334 1.00 46.97 122 ASP A N 1
ATOM 981 C CA . ASP A 1 122 ? 2.171 -1.902 19.727 1.00 46.97 122 ASP A CA 1
ATOM 982 C C . ASP A 1 122 ? 2.851 -3.251 20.061 1.00 46.97 122 ASP A C 1
ATOM 984 O O . ASP A 1 122 ? 2.751 -3.690 21.207 1.00 46.97 122 ASP A O 1
ATOM 988 N N . THR A 1 123 ? 3.528 -3.928 19.115 1.00 46.34 123 THR A N 1
ATOM 989 C CA . THR A 1 123 ? 3.979 -5.330 19.330 1.00 46.34 123 THR A CA 1
ATOM 990 C C . THR A 1 123 ? 5.462 -5.636 19.092 1.00 46.34 123 THR A C 1
ATOM 992 O O . THR A 1 123 ? 5.922 -6.659 19.588 1.00 46.34 123 THR A O 1
ATOM 995 N N . GLU A 1 124 ? 6.234 -4.795 18.397 1.00 48.50 124 GLU A N 1
ATOM 996 C CA . GLU A 1 124 ? 7.651 -5.100 18.086 1.00 48.50 124 GLU A CA 1
ATOM 997 C C . GLU A 1 124 ? 8.657 -4.569 19.137 1.00 48.50 124 GLU A C 1
ATOM 999 O O . GLU A 1 124 ? 9.845 -4.867 19.066 1.00 48.50 124 GLU A O 1
ATOM 1004 N N . ASP A 1 125 ? 8.205 -3.841 20.165 1.00 47.06 125 ASP A N 1
ATOM 1005 C CA . ASP A 1 125 ? 9.110 -3.142 21.093 1.00 47.06 125 ASP A CA 1
ATOM 1006 C C . ASP A 1 125 ? 9.734 -4.020 22.207 1.00 47.06 125 ASP A C 1
ATOM 1008 O O . ASP A 1 125 ? 10.694 -3.581 22.841 1.00 47.06 125 ASP A O 1
ATOM 1012 N N . GLU A 1 126 ? 9.249 -5.244 22.471 1.00 45.25 126 GLU A N 1
ATOM 1013 C CA . GLU A 1 126 ? 9.708 -6.040 23.635 1.00 45.25 126 GLU A CA 1
ATOM 1014 C C . GLU A 1 126 ? 10.527 -7.308 23.324 1.00 45.25 126 GLU A C 1
ATOM 1016 O O . GLU A 1 126 ? 11.267 -7.762 24.204 1.00 45.25 126 GLU A O 1
ATOM 1021 N N . GLU A 1 127 ? 10.413 -7.896 22.128 1.00 47.00 127 GLU A N 1
ATOM 1022 C CA . GLU A 1 127 ? 11.101 -9.161 21.797 1.00 47.00 127 GLU A CA 1
ATOM 1023 C C . GLU A 1 127 ? 12.477 -8.915 21.163 1.00 47.00 127 GLU A C 1
ATOM 1025 O O . GLU A 1 127 ? 13.471 -9.461 21.645 1.00 47.00 127 GLU A O 1
ATOM 1030 N N . ASP A 1 128 ? 12.573 -7.991 20.204 1.00 48.31 128 ASP A N 1
ATOM 1031 C CA . ASP A 1 128 ? 13.833 -7.695 19.513 1.00 48.31 128 ASP A CA 1
ATOM 1032 C C . ASP A 1 128 ? 14.880 -7.068 20.457 1.00 48.31 128 ASP A C 1
ATOM 1034 O O . ASP A 1 128 ? 16.059 -7.411 20.404 1.00 48.31 128 ASP A O 1
ATOM 1038 N N . GLN A 1 129 ? 14.474 -6.200 21.395 1.00 46.25 129 GLN A N 1
ATOM 1039 C CA . GLN A 1 129 ? 15.415 -5.562 22.334 1.00 46.25 129 GLN A CA 1
ATOM 1040 C C . GLN A 1 129 ? 16.061 -6.554 23.316 1.00 46.25 129 GLN A C 1
ATOM 1042 O O . GLN A 1 129 ? 17.205 -6.346 23.715 1.00 46.25 129 GLN A O 1
ATOM 1047 N N . LYS A 1 130 ? 15.368 -7.642 23.682 1.00 48.50 130 LYS A N 1
ATOM 1048 C CA . LYS A 1 130 ? 15.927 -8.674 24.572 1.00 48.50 130 LYS A CA 1
ATOM 1049 C C . LYS A 1 130 ? 16.926 -9.577 23.859 1.00 48.50 130 LYS A C 1
ATOM 1051 O O . LYS A 1 130 ? 17.938 -9.920 24.459 1.00 48.50 130 LYS A O 1
ATOM 1056 N N . GLU A 1 131 ? 16.670 -9.924 22.598 1.00 50.53 131 GLU A N 1
ATOM 1057 C CA . GLU A 1 131 ? 17.582 -10.765 21.811 1.00 50.53 131 GLU A CA 1
ATOM 1058 C C . GLU A 1 131 ? 18.903 -10.026 21.522 1.00 50.53 131 GLU A C 1
ATOM 1060 O O . GLU A 1 131 ? 19.982 -10.594 21.685 1.00 50.53 131 GLU A O 1
ATOM 1065 N N . TYR A 1 132 ? 18.846 -8.719 21.228 1.00 52.19 132 TYR A N 1
ATOM 1066 C CA . TYR A 1 132 ? 20.056 -7.912 21.016 1.00 52.19 132 TYR A CA 1
ATOM 1067 C C . TYR A 1 132 ? 20.892 -7.675 22.287 1.00 52.19 132 TYR A C 1
ATOM 1069 O O . TYR A 1 132 ? 22.120 -7.607 22.191 1.00 52.19 132 TYR A O 1
ATOM 1077 N N . GLU A 1 133 ? 20.274 -7.544 23.469 1.00 52.12 133 GLU A N 1
ATOM 1078 C CA . GLU A 1 133 ? 21.016 -7.399 24.734 1.00 52.12 133 GLU A CA 1
ATOM 1079 C C . GLU A 1 133 ? 21.682 -8.717 25.172 1.00 52.12 133 GLU A C 1
ATOM 1081 O O . GLU A 1 133 ? 22.819 -8.695 25.654 1.00 52.12 133 GLU A O 1
ATOM 1086 N N . GLU A 1 134 ? 21.027 -9.866 24.957 1.00 59.91 134 GLU A N 1
ATOM 1087 C CA . GLU A 1 134 ? 21.596 -11.186 25.272 1.00 59.91 134 GLU A CA 1
ATOM 1088 C C . GLU A 1 134 ? 22.818 -11.515 24.397 1.00 59.91 134 GLU A C 1
ATOM 1090 O O . GLU A 1 134 ? 23.850 -11.953 24.921 1.00 59.91 134 GLU A O 1
ATOM 1095 N N . ASP A 1 135 ? 22.751 -11.219 23.096 1.00 58.97 135 ASP A N 1
ATOM 1096 C CA . ASP A 1 135 ? 23.861 -11.435 22.162 1.00 58.97 135 ASP A CA 1
ATOM 1097 C C . ASP A 1 135 ? 25.075 -10.540 22.479 1.00 58.97 135 ASP A C 1
ATOM 1099 O O . ASP A 1 135 ? 26.229 -10.979 22.399 1.00 58.97 135 ASP A O 1
ATOM 1103 N N . GLU A 1 136 ? 24.859 -9.277 22.871 1.00 61.47 136 GLU A N 1
ATOM 1104 C CA . GLU A 1 136 ? 25.960 -8.364 23.203 1.00 61.47 136 GLU A CA 1
ATOM 1105 C C . GLU A 1 136 ? 26.688 -8.792 24.490 1.00 61.47 136 GLU A C 1
ATOM 1107 O O . GLU A 1 136 ? 27.924 -8.720 24.574 1.00 61.47 136 GLU A O 1
ATOM 1112 N N . ASP A 1 137 ? 25.942 -9.279 25.482 1.00 69.06 137 ASP A N 1
ATOM 1113 C CA . ASP A 1 137 ? 26.503 -9.811 26.722 1.00 69.06 137 ASP A CA 1
ATOM 1114 C C . ASP A 1 137 ? 27.251 -11.134 26.496 1.00 69.06 137 ASP A C 1
ATOM 1116 O O . ASP A 1 137 ? 28.320 -11.345 27.087 1.00 69.06 137 ASP A O 1
ATOM 1120 N N . GLU A 1 138 ? 26.770 -11.999 25.599 1.00 73.31 138 GLU A N 1
ATOM 1121 C CA . GLU A 1 138 ? 27.475 -13.229 25.229 1.00 73.31 138 GLU A CA 1
ATOM 1122 C C . GLU A 1 138 ? 28.795 -12.926 24.497 1.00 73.31 138 GLU A C 1
ATOM 1124 O O . GLU A 1 138 ? 29.847 -13.479 24.843 1.00 73.31 138 GLU A O 1
ATOM 1129 N N . VAL A 1 139 ? 28.795 -11.959 23.574 1.00 71.19 139 VAL A N 1
ATOM 1130 C CA . VAL A 1 139 ? 30.006 -11.519 22.861 1.00 71.19 139 VAL A CA 1
ATOM 1131 C C . VAL A 1 139 ? 31.031 -10.895 23.815 1.00 71.19 139 VAL A C 1
ATOM 1133 O O . VAL A 1 139 ? 32.218 -11.239 23.761 1.00 71.19 139 VAL A O 1
ATOM 1136 N N . LYS A 1 140 ? 30.607 -10.025 24.742 1.00 72.62 140 LYS A N 1
ATOM 1137 C CA . LYS A 1 140 ? 31.501 -9.439 25.763 1.00 72.62 140 LYS A CA 1
ATOM 1138 C C . LYS A 1 140 ? 32.106 -10.506 26.670 1.00 72.62 140 LYS A C 1
ATOM 1140 O O . LYS A 1 140 ? 33.269 -10.400 27.066 1.00 72.62 140 LYS A O 1
ATOM 1145 N N . LYS A 1 141 ? 31.342 -11.550 26.990 1.00 78.44 141 LYS A N 1
ATOM 1146 C CA . LYS A 1 141 ? 31.805 -12.663 27.822 1.00 78.44 141 LYS A CA 1
ATOM 1147 C C . LYS A 1 141 ? 32.876 -13.500 27.124 1.00 78.44 141 LYS A C 1
ATOM 1149 O O . LYS A 1 141 ? 33.838 -13.890 27.780 1.00 78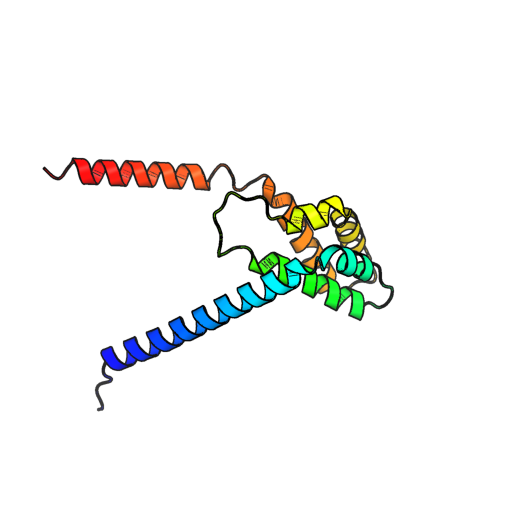.44 141 LYS A O 1
ATOM 1154 N N . ILE A 1 142 ? 32.748 -13.723 25.817 1.00 71.69 142 ILE A N 1
ATOM 1155 C CA . ILE A 1 142 ? 33.748 -14.443 25.013 1.00 71.69 142 ILE A CA 1
ATOM 1156 C C . ILE A 1 142 ? 35.048 -13.632 24.906 1.00 71.69 142 ILE A C 1
ATOM 1158 O O . ILE A 1 142 ? 36.139 -14.169 25.103 1.00 71.69 142 ILE A O 1
ATOM 1162 N N . LEU A 1 143 ? 34.949 -12.324 24.653 1.00 60.84 143 LEU A N 1
ATOM 1163 C CA . LEU A 1 143 ? 36.122 -11.458 24.491 1.00 60.84 143 LEU A CA 1
ATOM 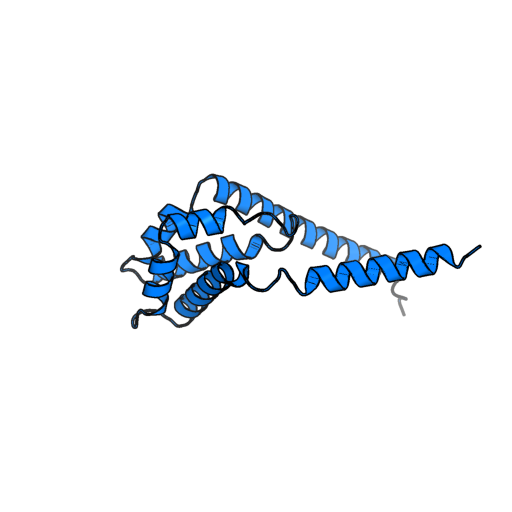1164 C C . LEU A 1 143 ? 36.957 -11.339 25.775 1.00 60.84 143 LEU A C 1
ATOM 1166 O O . LEU A 1 143 ? 38.182 -11.318 25.707 1.00 60.84 143 LEU A O 1
ATOM 1170 N N . ASN A 1 144 ? 36.314 -11.354 26.944 1.00 67.94 144 ASN A N 1
ATOM 1171 C CA . ASN A 1 144 ? 36.987 -11.239 28.243 1.00 67.94 144 ASN A CA 1
ATOM 1172 C C . ASN A 1 144 ? 37.581 -12.562 28.772 1.00 67.94 144 ASN A C 1
ATOM 1174 O O . ASN A 1 144 ? 38.134 -12.586 29.870 1.00 67.94 144 ASN A O 1
ATOM 1178 N N . GLN A 1 145 ? 37.455 -13.667 28.029 1.00 68.19 145 GLN A N 1
ATOM 1179 C CA . GLN A 1 145 ? 38.029 -14.975 28.379 1.00 68.19 145 GLN A CA 1
ATOM 1180 C C . GLN A 1 145 ? 39.305 -15.314 27.590 1.00 68.19 145 GLN A C 1
ATOM 1182 O O . GLN A 1 145 ? 39.811 -16.427 27.720 1.00 68.19 145 GLN A O 1
ATOM 1187 N N . THR A 1 146 ? 39.827 -14.385 26.778 1.00 51.38 146 THR A N 1
ATOM 1188 C CA . THR A 1 146 ? 40.959 -14.645 25.864 1.00 51.38 146 THR A CA 1
ATOM 1189 C C . THR A 1 146 ? 42.262 -13.932 26.267 1.00 51.38 146 THR A C 1
ATOM 1191 O O . THR A 1 146 ? 43.013 -13.506 25.394 1.00 51.38 146 THR A O 1
ATOM 1194 N N . ASP A 1 147 ? 42.552 -13.847 27.569 1.00 49.62 147 ASP A N 1
ATOM 1195 C CA . ASP A 1 147 ? 43.887 -13.502 28.101 1.00 49.62 147 ASP A CA 1
ATOM 1196 C C . ASP A 1 147 ? 44.512 -14.690 28.854 1.00 49.62 147 ASP A C 1
ATOM 1198 O O . ASP A 1 147 ? 43.830 -15.268 29.736 1.00 49.62 147 ASP A O 1
#

Secondary structure (DSSP, 8-state):
-----HHHHHHHHHHHHHHHHHHHHHHHHHHHHHHHT--HHHHHHHTT-S-HHHHHHHHHHHHHHHHTTTTSS-TTS--HHHHHHHHTTHHHHHHHHHT-TTS-HHHHHHHHHHHHHHHGGGTSTTTHHHHHHHHHHHHHHHHTT--

Foldseek 3Di:
DDDDDPVVVVVVVVVVVVVVVVVLVVVLVVLVVVVVVVCQLVLLVQCPDPDQVSVLVSLVVLLVSLVSPPPDDDPPDPDVNLVSCVVSVVLVSLVVSLPDPPHDPNSNVSSVVSNVVSVCVPPPPPPVVVVVVVVVVVVVVVVVVPD

Sequence (147 aa):
MKFIDLNSITRHLLQIVEGTEKEKQEIIRLKEQICEKQPFPVLLQLIEHSDINIVSDTICSIYNLLRSQTNTTQSNSQHPQFEIISSAGGIEKLYKLFSRNDQDKNVKDKAALCIEKNQDKDTEDEEDQKEYEEDEDEVKKILNQTD